Protein AF-A0AAF0RMJ0-F1 (afdb_monomer_lite)

Radius of gyration: 13.52 Å; c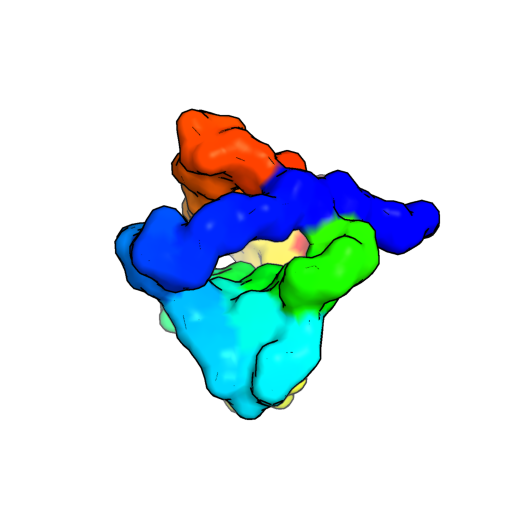hains: 1; bounding box: 32×26×38 Å

Secondary structure (DSSP, 8-state):
---B-----HHHHHHTT-EEEETTEEEEEEE-SSSEEEEEEEETTT-BEEEEEEETTTTEE--GGGSPTTHHHHHHHHHHHHHHHHHHTT------GGGGT-

Structure (mmCIF, N/CA/C/O backbone):
data_AF-A0AAF0RMJ0-F1
#
_entry.id   AF-A0AAF0RMJ0-F1
#
loop_
_atom_site.group_PDB
_atom_site.id
_atom_site.type_symbol
_atom_site.label_atom_id
_atom_site.label_alt_id
_atom_site.label_comp_id
_atom_site.label_asym_id
_atom_site.label_entity_id
_atom_site.label_seq_id
_atom_site.pdbx_PDB_ins_code
_atom_site.Cartn_x
_atom_site.Cartn_y
_atom_site.Cartn_z
_atom_site.occupancy
_atom_site.B_iso_or_equiv
_atom_site.auth_seq_id
_atom_site.auth_comp_id
_atom_site.auth_asym_id
_atom_site.auth_atom_id
_atom_site.pdbx_PDB_model_num
ATOM 1 N N . MET A 1 1 ? 0.445 15.884 1.745 1.00 48.34 1 MET A N 1
ATOM 2 C CA . MET A 1 1 ? -0.851 15.845 2.461 1.00 48.34 1 MET A CA 1
ATOM 3 C C . MET A 1 1 ? -1.057 14.415 2.913 1.00 48.34 1 MET A C 1
ATOM 5 O O . MET A 1 1 ? -0.806 13.531 2.107 1.00 48.34 1 MET A O 1
ATOM 9 N N . THR A 1 2 ? -1.435 14.170 4.164 1.00 64.19 2 THR A N 1
ATOM 10 C CA . THR A 1 2 ? -1.716 12.799 4.609 1.00 64.19 2 THR A CA 1
ATOM 11 C C . THR A 1 2 ? -3.100 12.404 4.117 1.00 64.19 2 THR A C 1
ATOM 13 O O . THR A 1 2 ? -4.076 13.072 4.457 1.00 64.19 2 THR A O 1
ATOM 16 N N . ALA A 1 3 ? -3.178 11.376 3.273 1.00 86.56 3 ALA A N 1
ATOM 17 C CA . ALA A 1 3 ? -4.452 10.860 2.794 1.00 86.56 3 ALA A CA 1
ATOM 18 C C . ALA A 1 3 ? -5.198 10.168 3.944 1.00 86.56 3 ALA A C 1
ATOM 20 O O . ALA A 1 3 ? -4.581 9.554 4.819 1.00 86.56 3 ALA A O 1
ATOM 21 N N . THR A 1 4 ? -6.523 10.277 3.950 1.00 94.19 4 THR A N 1
ATOM 22 C CA . THR A 1 4 ? -7.387 9.589 4.911 1.00 94.19 4 THR A CA 1
ATOM 23 C C . THR A 1 4 ? -8.448 8.780 4.184 1.00 94.19 4 THR A C 1
ATOM 25 O O . THR A 1 4 ? -8.830 9.093 3.055 1.00 94.19 4 THR A O 1
ATOM 28 N N . THR A 1 5 ? -8.919 7.723 4.837 1.00 95.94 5 THR A N 1
ATOM 29 C CA . THR A 1 5 ? -9.922 6.811 4.297 1.00 95.94 5 THR A CA 1
ATOM 30 C C . THR A 1 5 ? -10.884 6.338 5.377 1.00 95.94 5 THR A C 1
ATOM 32 O O . THR A 1 5 ? -10.596 6.456 6.569 1.00 95.94 5 THR A O 1
ATOM 35 N N . ALA A 1 6 ? -12.043 5.818 4.976 1.00 93.75 6 ALA A N 1
ATOM 36 C CA . ALA A 1 6 ? -12.976 5.215 5.919 1.00 93.75 6 ALA A CA 1
ATOM 37 C C . ALA A 1 6 ? -12.376 3.922 6.490 1.00 93.75 6 ALA A C 1
ATOM 39 O O . ALA A 1 6 ? -11.821 3.117 5.749 1.00 93.75 6 ALA A O 1
ATOM 40 N N . VAL A 1 7 ? -12.504 3.694 7.797 1.00 95.00 7 VAL A N 1
ATOM 41 C CA . VAL A 1 7 ? -12.127 2.408 8.399 1.00 95.00 7 VAL A CA 1
ATOM 42 C C . VAL A 1 7 ? -13.355 1.508 8.388 1.00 95.00 7 VAL A C 1
ATOM 44 O O . VAL A 1 7 ? -14.369 1.820 9.012 1.00 95.00 7 VAL A O 1
ATOM 47 N N . LEU A 1 8 ? -13.277 0.412 7.636 1.00 96.31 8 LEU A N 1
ATOM 48 C CA . LEU A 1 8 ? -14.356 -0.567 7.550 1.00 96.31 8 LEU A CA 1
ATOM 49 C C . LEU A 1 8 ? -14.412 -1.439 8.814 1.00 96.31 8 LEU A C 1
ATOM 51 O O . LEU A 1 8 ? -13.426 -1.515 9.553 1.00 96.31 8 LEU A O 1
ATOM 55 N N . PRO A 1 9 ? -15.538 -2.139 9.044 1.00 96.06 9 PRO A N 1
ATOM 56 C CA . PRO A 1 9 ? -15.618 -3.173 10.062 1.00 96.06 9 PRO A CA 1
ATOM 57 C C . PRO A 1 9 ? -14.493 -4.211 9.955 1.00 96.06 9 PRO A C 1
ATOM 59 O O . PRO A 1 9 ? -13.998 -4.542 8.877 1.00 96.06 9 PRO A O 1
ATOM 62 N N . ASP A 1 10 ? -14.106 -4.723 11.113 1.00 95.62 10 ASP A N 1
ATOM 63 C CA . ASP A 1 10 ? -12.992 -5.637 11.348 1.00 95.62 10 ASP A CA 1
ATOM 64 C C . ASP A 1 10 ? -12.998 -6.904 10.473 1.00 95.62 10 ASP A C 1
ATOM 66 O O . ASP A 1 10 ? -11.953 -7.368 10.013 1.00 95.62 10 ASP A O 1
ATOM 70 N N . ASP A 1 11 ? -14.171 -7.492 10.271 1.00 96.75 11 ASP A N 1
ATOM 71 C CA . ASP A 1 11 ? -14.401 -8.645 9.401 1.00 96.75 11 ASP A CA 1
ATOM 72 C C . ASP A 1 11 ? -14.142 -8.286 7.934 1.00 96.75 11 ASP A C 1
ATOM 74 O O . ASP A 1 11 ? -13.376 -8.972 7.258 1.00 96.75 11 ASP A O 1
ATOM 78 N N . ARG A 1 12 ? -14.667 -7.148 7.472 1.00 97.31 12 ARG A N 1
ATOM 79 C CA . ARG A 1 12 ? -14.456 -6.650 6.105 1.00 97.31 12 ARG A CA 1
ATOM 80 C C . ARG A 1 12 ? -12.994 -6.309 5.838 1.00 97.31 12 ARG A C 1
ATOM 82 O O . ARG A 1 12 ? -12.483 -6.645 4.773 1.00 97.31 12 ARG A O 1
ATOM 89 N N . MET A 1 13 ? -12.289 -5.710 6.799 1.00 96.94 13 MET A N 1
ATOM 90 C CA . MET A 1 13 ? -10.847 -5.454 6.669 1.00 96.94 13 MET A CA 1
ATOM 91 C C . MET A 1 13 ? -10.057 -6.759 6.490 1.00 96.94 13 MET A C 1
ATOM 93 O O . MET A 1 13 ? -9.201 -6.848 5.606 1.00 96.94 13 MET A O 1
ATOM 97 N N . ARG A 1 14 ? -10.379 -7.801 7.270 1.00 96.50 14 ARG A N 1
ATOM 98 C CA . ARG A 1 14 ? -9.738 -9.123 7.158 1.00 96.50 14 ARG A CA 1
ATOM 99 C C . ARG A 1 14 ? -10.091 -9.843 5.857 1.00 96.50 14 ARG A C 1
ATOM 101 O O . ARG A 1 14 ? -9.212 -10.464 5.266 1.00 96.50 14 ARG A O 1
ATOM 108 N N . GLU A 1 15 ? -11.324 -9.727 5.370 1.00 97.12 15 GLU A N 1
ATOM 109 C CA . GLU A 1 15 ? -11.743 -10.277 4.071 1.00 97.12 15 GLU A CA 1
ATOM 110 C C . GLU A 1 15 ? -10.997 -9.636 2.894 1.00 97.12 15 GLU A C 1
ATOM 112 O O . GLU A 1 15 ? -10.609 -10.328 1.955 1.00 97.12 15 GLU A O 1
ATOM 117 N N . LEU A 1 16 ? -10.712 -8.333 2.974 1.00 96.69 16 LEU A N 1
ATOM 118 C CA . LEU A 1 16 ? -9.843 -7.630 2.020 1.00 96.69 16 LEU A CA 1
ATOM 119 C C . LEU A 1 16 ? -8.361 -8.020 2.169 1.00 96.69 16 LEU A C 1
ATOM 121 O O . LEU A 1 16 ? -7.519 -7.620 1.364 1.00 96.69 16 LEU A O 1
ATOM 125 N N . GLY A 1 17 ? -8.040 -8.833 3.177 1.00 96.75 17 GLY A N 1
ATOM 126 C CA . GLY A 1 17 ? -6.721 -9.364 3.487 1.00 96.75 17 GLY A CA 1
ATOM 127 C C . GLY A 1 17 ? -5.803 -8.386 4.208 1.00 96.75 17 GLY A C 1
ATOM 128 O O . GLY A 1 17 ? -4.586 -8.560 4.130 1.00 96.75 17 GLY A O 1
ATOM 129 N N . PHE A 1 18 ? -6.364 -7.387 4.896 1.00 97.31 18 PHE A N 1
ATOM 130 C CA . PHE A 1 18 ? -5.612 -6.642 5.897 1.00 97.31 18 PHE A CA 1
ATOM 131 C C . PHE A 1 18 ? -5.393 -7.506 7.143 1.00 97.31 18 PHE A C 1
ATOM 133 O O . PHE A 1 18 ? -6.260 -8.264 7.578 1.00 97.31 18 PHE A O 1
ATOM 140 N N . SER A 1 19 ? -4.228 -7.341 7.751 1.00 95.62 19 SER A N 1
ATOM 141 C CA . SER A 1 19 ? -3.834 -7.936 9.019 1.00 95.62 19 SER A CA 1
ATOM 142 C C . SER A 1 19 ? -3.535 -6.851 10.056 1.00 95.62 19 SER A C 1
ATOM 144 O O . SER A 1 19 ? -3.378 -5.667 9.745 1.00 95.62 19 SER A O 1
ATOM 146 N N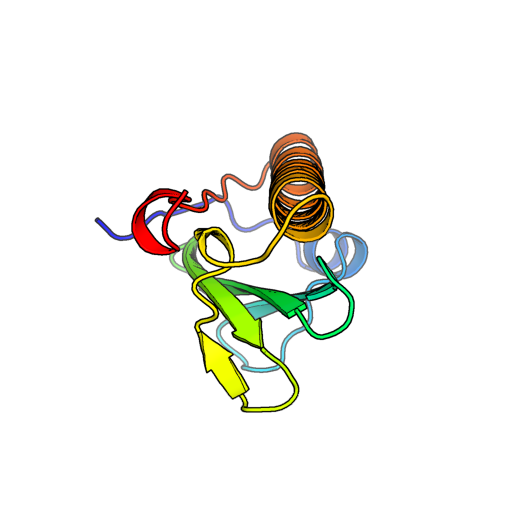 . GLU A 1 20 ? -3.441 -7.257 11.319 1.00 89.00 20 GLU A N 1
ATOM 147 C CA . GLU A 1 20 ? -3.172 -6.370 12.455 1.00 89.00 20 GLU A CA 1
ATOM 148 C C . GLU A 1 20 ? -1.750 -6.593 12.972 1.00 89.00 20 GLU A C 1
ATOM 150 O O . GLU A 1 20 ? -1.542 -7.034 14.100 1.00 89.00 20 GLU A O 1
ATOM 155 N N . HIS A 1 21 ? -0.736 -6.299 12.152 1.00 75.75 21 HIS A N 1
ATOM 156 C CA . HIS A 1 21 ? 0.659 -6.403 12.609 1.00 75.75 21 HIS A CA 1
ATOM 157 C C . HIS A 1 21 ? 0.998 -5.397 13.724 1.00 75.75 21 HIS A C 1
ATOM 159 O O . HIS A 1 21 ? 1.974 -5.585 14.449 1.00 75.75 21 HIS A O 1
ATOM 165 N N . ARG A 1 22 ? 0.200 -4.331 13.884 1.00 83.94 22 ARG A N 1
ATOM 166 C CA . ARG A 1 22 ? 0.250 -3.397 15.017 1.00 83.94 22 ARG A CA 1
ATOM 167 C C . ARG A 1 22 ? -1.162 -3.168 15.546 1.00 83.94 22 ARG A C 1
ATOM 169 O O . ARG A 1 22 ? -2.094 -3.018 14.764 1.00 83.94 22 ARG A O 1
ATOM 176 N N . LEU A 1 23 ? -1.314 -3.067 16.868 1.00 86.94 23 LEU A N 1
ATOM 177 C CA . LEU A 1 23 ? -2.623 -2.904 17.520 1.00 86.94 23 LEU A CA 1
ATOM 178 C C . LEU A 1 23 ? -3.446 -1.740 16.945 1.00 86.94 23 LEU A C 1
ATOM 180 O O . LEU A 1 23 ? -4.648 -1.886 16.740 1.00 86.94 23 LEU A O 1
ATOM 184 N N . SER A 1 24 ? -2.800 -0.615 16.638 1.00 93.06 24 SER A N 1
ATOM 185 C CA . SER A 1 24 ? -3.460 0.606 16.166 1.00 93.06 24 SER A CA 1
ATOM 186 C C . SER A 1 24 ? -3.638 0.702 14.651 1.00 93.06 24 SER A C 1
ATOM 188 O O . SER A 1 24 ? -4.219 1.681 14.186 1.00 93.06 24 SER A O 1
ATOM 190 N N . ARG A 1 25 ? -3.147 -0.265 13.861 1.00 96.06 25 ARG A N 1
ATOM 191 C CA . ARG A 1 25 ? -3.136 -0.137 12.396 1.00 96.06 25 ARG A CA 1
ATOM 192 C C . ARG A 1 25 ? -3.535 -1.412 11.675 1.00 96.06 25 ARG A C 1
ATOM 194 O O . ARG A 1 25 ? -3.151 -2.512 12.062 1.00 96.06 25 ARG A O 1
ATOM 201 N N . TRP A 1 26 ? -4.263 -1.230 10.586 1.00 97.31 26 TRP A N 1
ATOM 202 C CA . TRP A 1 26 ? -4.411 -2.235 9.547 1.00 97.31 26 TRP A CA 1
ATOM 203 C C . TRP A 1 26 ? -3.186 -2.220 8.642 1.00 97.31 26 TRP A C 1
ATOM 205 O O . TRP A 1 26 ? -2.583 -1.166 8.417 1.00 97.31 26 TRP A O 1
ATOM 215 N N . TYR A 1 27 ? -2.821 -3.386 8.127 1.00 97.38 27 TYR A N 1
ATOM 216 C CA . TYR A 1 27 ? -1.716 -3.547 7.196 1.00 97.38 27 TYR A CA 1
ATOM 217 C C . TYR A 1 27 ? -2.091 -4.500 6.070 1.00 97.38 27 TYR A C 1
ATOM 219 O O . TYR A 1 27 ? -2.576 -5.597 6.320 1.00 97.38 27 TYR A O 1
ATOM 227 N N . LEU A 1 28 ? -1.844 -4.091 4.836 1.00 97.50 28 LEU A N 1
ATOM 228 C CA . LEU A 1 28 ? -2.014 -4.902 3.644 1.00 97.50 28 LEU A CA 1
ATOM 229 C C . LEU A 1 28 ? -0.668 -4.999 2.939 1.00 97.50 28 LEU A C 1
ATOM 231 O O . LEU A 1 28 ? -0.025 -3.983 2.705 1.00 97.50 28 LEU A O 1
ATOM 235 N N . CYS A 1 29 ? -0.281 -6.213 2.564 1.00 97.06 29 CYS A N 1
ATOM 236 C CA . CYS A 1 29 ? 0.856 -6.471 1.691 1.00 97.06 29 CYS A CA 1
ATOM 237 C C . CYS A 1 29 ? 0.355 -7.247 0.471 1.00 97.06 29 CYS A C 1
ATOM 239 O O . CYS A 1 29 ? -0.305 -8.290 0.601 1.00 97.06 29 CYS A O 1
ATOM 241 N N . ARG A 1 30 ? 0.617 -6.715 -0.722 1.00 97.94 30 ARG A N 1
ATOM 242 C CA . ARG A 1 30 ? 0.221 -7.317 -1.998 1.00 97.94 30 ARG A CA 1
ATOM 243 C C . ARG A 1 30 ? 1.396 -7.319 -2.952 1.00 97.94 30 ARG A C 1
ATOM 245 O O . ARG A 1 30 ? 2.032 -6.295 -3.153 1.00 97.94 30 ARG A O 1
ATOM 252 N N . ARG A 1 31 ? 1.669 -8.468 -3.564 1.00 97.69 31 ARG A N 1
ATOM 253 C CA . ARG A 1 31 ? 2.695 -8.583 -4.601 1.00 97.69 31 ARG A CA 1
ATOM 254 C C . ARG A 1 31 ? 2.211 -7.883 -5.872 1.00 97.69 31 ARG A C 1
ATOM 256 O O . ARG A 1 31 ? 1.122 -8.185 -6.347 1.00 97.69 31 ARG A O 1
ATOM 263 N N . VAL A 1 32 ? 3.027 -6.978 -6.404 1.00 97.81 32 VAL A N 1
ATOM 264 C CA . VAL A 1 32 ? 2.756 -6.193 -7.629 1.00 97.81 32 VAL A CA 1
ATOM 265 C C . VAL A 1 32 ? 3.864 -6.351 -8.679 1.00 97.81 32 VAL A C 1
ATOM 267 O O . VAL A 1 32 ? 3.837 -5.736 -9.739 1.00 97.81 32 VAL A O 1
ATOM 270 N N . GLY A 1 33 ? 4.851 -7.200 -8.404 1.00 95.56 33 GLY A N 1
ATOM 271 C CA . GLY A 1 33 ? 5.913 -7.565 -9.334 1.00 95.56 33 GLY A CA 1
ATOM 272 C C . GLY A 1 33 ? 6.683 -8.790 -8.840 1.00 95.56 33 GLY A C 1
ATOM 273 O O . GLY A 1 33 ? 6.343 -9.335 -7.785 1.00 95.56 33 GLY A O 1
ATOM 274 N N . PRO A 1 34 ? 7.717 -9.236 -9.576 1.00 91.94 34 PRO A N 1
ATOM 275 C CA . PRO A 1 34 ? 8.528 -10.388 -9.190 1.00 91.94 34 PRO A CA 1
ATOM 276 C C . PRO A 1 34 ? 9.073 -10.268 -7.770 1.00 91.94 34 PRO A C 1
ATOM 278 O O . PRO A 1 34 ? 8.823 -11.161 -6.971 1.00 91.94 34 PRO A O 1
ATOM 281 N N . ASP A 1 35 ? 9.672 -9.127 -7.431 1.00 94.38 35 ASP A N 1
ATOM 282 C CA . ASP A 1 35 ? 10.253 -8.855 -6.109 1.00 94.38 35 ASP A CA 1
ATOM 283 C C . ASP A 1 35 ? 9.625 -7.627 -5.438 1.00 94.38 35 ASP A C 1
ATOM 285 O O . ASP A 1 35 ? 10.170 -7.096 -4.477 1.00 94.38 35 ASP A O 1
ATOM 289 N N . LEU A 1 36 ? 8.482 -7.159 -5.952 1.00 97.31 36 LEU A N 1
ATOM 290 C CA . LEU A 1 36 ? 7.858 -5.912 -5.516 1.00 97.31 36 LEU A CA 1
ATOM 291 C C . LEU A 1 36 ? 6.542 -6.147 -4.792 1.00 97.31 36 LEU A C 1
ATOM 293 O O . LEU A 1 36 ? 5.689 -6.922 -5.249 1.00 97.31 36 LEU A O 1
ATOM 297 N N . THR A 1 37 ? 6.341 -5.408 -3.709 1.00 98.12 37 THR A N 1
ATOM 298 C CA . THR A 1 37 ? 5.087 -5.386 -2.958 1.00 98.12 37 THR A CA 1
ATOM 299 C C . THR A 1 37 ? 4.569 -3.966 -2.798 1.00 98.12 37 THR A C 1
ATOM 301 O O . THR A 1 37 ? 5.327 -3.033 -2.557 1.00 98.12 37 THR A O 1
ATOM 304 N N . LEU A 1 38 ? 3.254 -3.805 -2.906 1.00 98.06 38 LEU A N 1
ATOM 305 C CA . LEU A 1 38 ? 2.539 -2.642 -2.410 1.00 98.06 38 LEU A CA 1
ATOM 306 C C . LEU A 1 38 ? 2.149 -2.917 -0.959 1.00 98.06 38 LEU A C 1
ATOM 308 O O . LEU A 1 38 ? 1.464 -3.903 -0.660 1.00 98.06 38 LEU A O 1
ATOM 312 N N . ASN A 1 39 ? 2.579 -2.034 -0.069 1.00 96.88 39 ASN A N 1
ATOM 313 C CA . ASN A 1 39 ? 2.323 -2.113 1.359 1.00 96.88 39 ASN A CA 1
ATOM 314 C C . ASN A 1 39 ? 1.474 -0.918 1.756 1.00 96.88 39 ASN A C 1
ATOM 316 O O . ASN A 1 39 ? 1.868 0.215 1.513 1.00 96.88 39 ASN A O 1
ATOM 320 N N . ILE A 1 40 ? 0.320 -1.160 2.367 1.00 97.00 40 ILE A N 1
ATOM 321 C CA . ILE A 1 40 ? -0.609 -0.109 2.781 1.00 97.00 40 ILE A CA 1
ATOM 322 C C . ILE A 1 40 ? -0.859 -0.256 4.273 1.00 97.00 40 ILE A C 1
ATOM 324 O O . ILE A 1 40 ? -1.199 -1.340 4.746 1.00 97.00 40 ILE A O 1
ATOM 328 N N . SER A 1 41 ? -0.732 0.837 5.020 1.00 96.56 41 SER A N 1
ATOM 329 C CA . SER A 1 41 ? -1.081 0.886 6.432 1.00 96.56 41 SER A CA 1
ATOM 330 C C . SER A 1 41 ? -2.109 1.964 6.725 1.00 96.56 41 SER A C 1
ATOM 332 O O . SER A 1 41 ? -1.904 3.129 6.393 1.00 96.56 41 SER A O 1
ATOM 334 N N . ILE A 1 42 ? -3.182 1.583 7.416 1.00 96.88 42 ILE A N 1
ATOM 335 C CA . ILE A 1 42 ? -4.293 2.476 7.757 1.00 96.88 42 ILE A CA 1
ATOM 336 C C . ILE A 1 42 ? -4.420 2.552 9.275 1.00 96.88 42 ILE A C 1
ATOM 338 O O . ILE A 1 42 ? -4.532 1.521 9.941 1.00 96.88 42 ILE A O 1
ATOM 342 N N . ASP A 1 43 ? -4.407 3.760 9.832 1.00 96.38 43 ASP A N 1
ATOM 343 C CA . ASP A 1 43 ? -4.719 3.971 11.246 1.00 96.38 43 ASP A CA 1
ATOM 344 C C . ASP A 1 43 ? -6.183 3.608 11.545 1.00 96.38 43 ASP A C 1
ATOM 346 O O . ASP A 1 43 ? -7.094 4.100 10.881 1.00 96.38 43 ASP A O 1
ATOM 350 N N . LYS A 1 44 ? -6.426 2.763 12.555 1.00 95.44 44 LYS A N 1
ATOM 351 C CA . LYS A 1 44 ? -7.775 2.257 12.876 1.00 95.44 44 LYS A CA 1
ATOM 352 C C . LYS A 1 44 ? -8.735 3.318 13.410 1.00 95.44 44 LYS A C 1
ATOM 354 O O . LYS A 1 44 ? -9.936 3.079 13.429 1.00 95.44 44 LYS A O 1
ATOM 359 N N . THR A 1 45 ? -8.217 4.452 13.874 1.00 93.88 45 THR A N 1
ATOM 360 C CA . THR A 1 45 ? -9.019 5.521 14.481 1.00 93.88 45 THR A CA 1
ATOM 361 C C . THR A 1 45 ? -9.161 6.695 13.525 1.00 93.88 45 THR A C 1
ATOM 363 O O . THR A 1 45 ? -10.266 7.155 13.258 1.00 93.88 45 THR A O 1
ATOM 366 N N . ALA A 1 46 ? -8.036 7.182 13.004 1.00 94.69 46 ALA A N 1
ATOM 367 C CA . ALA A 1 46 ? -7.979 8.376 12.173 1.00 94.69 46 ALA A CA 1
ATOM 368 C C . ALA A 1 46 ? -8.145 8.078 10.675 1.00 94.69 46 ALA A C 1
ATOM 370 O O . ALA A 1 46 ? -8.322 9.008 9.889 1.00 94.69 46 ALA A O 1
ATOM 371 N N . GLY A 1 47 ? -8.031 6.811 10.259 1.00 95.75 47 GLY A N 1
ATOM 372 C CA . GLY A 1 47 ? -8.081 6.429 8.848 1.00 95.75 47 GLY A CA 1
ATOM 373 C C . GLY A 1 47 ? -6.898 6.950 8.033 1.00 95.75 47 GLY A C 1
ATOM 374 O O . GLY A 1 47 ? -6.966 6.960 6.808 1.00 95.75 47 GLY A O 1
ATOM 375 N N . MET A 1 48 ? -5.829 7.421 8.685 1.00 96.56 48 MET A N 1
ATOM 376 C CA . MET A 1 48 ? -4.630 7.925 8.014 1.00 96.56 48 MET A CA 1
ATOM 377 C C . MET A 1 48 ? -3.967 6.801 7.229 1.00 96.56 48 MET A C 1
ATOM 379 O O . MET A 1 48 ? -3.658 5.752 7.797 1.00 96.56 48 MET A O 1
ATOM 383 N N . VAL A 1 49 ? -3.749 7.042 5.940 1.00 96.06 49 VAL A N 1
ATOM 384 C CA . VAL A 1 49 ? -3.193 6.074 5.000 1.00 96.06 49 VAL A CA 1
ATOM 385 C C . VAL A 1 49 ? -1.721 6.378 4.761 1.00 96.06 49 VAL A C 1
ATOM 387 O O . VAL A 1 49 ? -1.339 7.508 4.459 1.00 96.06 49 VAL A O 1
ATOM 390 N N . GLU A 1 50 ? -0.908 5.338 4.863 1.00 95.19 50 GLU A N 1
ATOM 391 C CA . GLU A 1 50 ? 0.477 5.299 4.408 1.00 95.19 50 GLU A CA 1
ATOM 392 C C . GLU A 1 50 ? 0.596 4.180 3.378 1.00 95.19 50 GLU A C 1
ATOM 394 O O . GLU A 1 50 ? 0.051 3.095 3.584 1.00 95.19 50 GLU A O 1
ATOM 399 N N . GLU A 1 51 ? 1.308 4.429 2.286 1.00 95.06 51 GLU A N 1
ATOM 400 C CA . GLU A 1 51 ? 1.620 3.417 1.283 1.00 95.06 51 GLU A CA 1
ATOM 401 C C . GLU A 1 51 ? 3.123 3.417 1.001 1.00 95.06 51 GLU A C 1
ATOM 403 O O . GLU A 1 51 ? 3.771 4.455 1.135 1.00 95.06 51 GLU A O 1
ATOM 408 N N . ASN A 1 52 ? 3.673 2.250 0.678 1.00 95.25 52 ASN A N 1
ATOM 409 C CA . ASN A 1 52 ? 5.018 2.108 0.141 1.00 95.25 52 ASN A CA 1
ATOM 410 C C . ASN A 1 52 ? 5.073 0.941 -0.846 1.00 95.25 52 ASN A C 1
ATOM 412 O O . ASN A 1 52 ? 4.684 -0.184 -0.506 1.00 95.25 52 ASN A O 1
ATOM 416 N N . VAL A 1 53 ? 5.666 1.173 -2.015 1.00 96.62 53 VAL A N 1
ATOM 417 C CA . VAL A 1 53 ? 6.075 0.098 -2.926 1.00 96.62 53 VAL A CA 1
ATOM 418 C C . VAL A 1 53 ? 7.506 -0.316 -2.607 1.00 96.62 53 VAL A C 1
ATOM 420 O O . VAL A 1 53 ? 8.429 0.470 -2.805 1.00 96.62 53 VAL A O 1
ATOM 423 N N . LEU A 1 54 ? 7.699 -1.531 -2.094 1.00 96.75 54 LEU A N 1
ATOM 424 C CA . LEU A 1 54 ? 8.996 -2.027 -1.634 1.00 96.75 54 LEU A CA 1
ATOM 425 C C . LEU A 1 54 ? 9.564 -3.087 -2.570 1.00 96.75 54 LEU A C 1
ATOM 427 O O . LEU A 1 54 ? 8.831 -3.926 -3.089 1.00 96.75 54 LEU A O 1
ATOM 431 N N . ASN A 1 55 ? 10.887 -3.083 -2.705 1.00 95.69 55 ASN A N 1
ATOM 432 C CA . ASN A 1 55 ? 11.656 -4.207 -3.210 1.00 95.69 55 ASN A CA 1
ATOM 433 C C . ASN A 1 55 ? 11.999 -5.155 -2.063 1.00 95.69 55 ASN A C 1
ATOM 435 O O . ASN A 1 55 ? 12.780 -4.810 -1.179 1.00 95.69 55 ASN A O 1
ATOM 439 N N . GLU A 1 56 ? 11.443 -6.359 -2.085 1.00 92.75 56 GLU A N 1
ATOM 440 C CA . GLU A 1 56 ? 11.579 -7.349 -1.014 1.00 92.75 56 GLU A CA 1
ATOM 441 C C . GLU A 1 56 ? 12.989 -7.946 -0.907 1.00 92.75 56 GLU A C 1
ATOM 443 O O . GLU A 1 56 ? 13.343 -8.506 0.128 1.00 92.75 56 GLU A O 1
ATOM 448 N N . MET A 1 57 ? 13.831 -7.790 -1.934 1.00 92.94 57 MET A N 1
ATOM 449 C CA . MET A 1 57 ? 15.232 -8.222 -1.873 1.00 92.94 57 MET A CA 1
ATOM 450 C C . MET A 1 57 ? 16.095 -7.277 -1.030 1.00 92.94 57 MET A C 1
ATOM 452 O O . MET A 1 57 ? 17.112 -7.699 -0.479 1.00 92.94 57 MET A O 1
ATOM 456 N N . PHE A 1 58 ? 15.695 -6.006 -0.919 1.00 90.56 58 PHE A N 1
ATOM 457 C CA . PHE A 1 58 ? 16.478 -4.957 -0.254 1.00 90.56 58 PHE A CA 1
ATOM 458 C C . PHE A 1 58 ? 15.719 -4.239 0.869 1.00 90.56 58 PHE A C 1
ATOM 460 O O . PHE A 1 58 ? 16.334 -3.497 1.634 1.00 90.56 58 PHE A O 1
ATOM 467 N N . LEU A 1 59 ? 14.407 -4.472 0.986 1.00 90.19 59 LEU A N 1
ATOM 468 C CA . LEU A 1 59 ? 13.477 -3.828 1.918 1.00 90.19 59 LEU A CA 1
ATOM 469 C C . LEU A 1 59 ? 13.479 -2.297 1.802 1.00 90.19 59 LEU A C 1
ATOM 471 O O . LEU A 1 59 ? 13.425 -1.577 2.800 1.00 90.19 59 LEU A O 1
ATOM 475 N N . GLN A 1 60 ? 13.569 -1.799 0.569 1.00 91.56 60 GLN A N 1
ATOM 476 C CA . GLN A 1 60 ? 13.648 -0.372 0.259 1.00 91.56 60 GLN A CA 1
ATOM 477 C C . GLN A 1 60 ? 12.543 0.034 -0.716 1.00 91.56 60 GLN A C 1
ATOM 479 O O . GLN A 1 60 ? 12.134 -0.797 -1.530 1.00 91.56 60 GLN A O 1
ATOM 484 N N . PRO A 1 61 ? 12.068 1.292 -0.660 1.00 93.25 61 PRO A N 1
ATOM 485 C CA . PRO A 1 61 ? 11.178 1.823 -1.680 1.00 93.25 61 PRO A CA 1
ATOM 486 C C . PRO A 1 61 ? 11.777 1.666 -3.082 1.00 93.25 61 PRO A C 1
ATOM 488 O O . PRO A 1 61 ? 12.916 2.068 -3.316 1.00 93.25 61 PRO A O 1
ATOM 491 N N . GLU A 1 62 ? 11.013 1.089 -4.006 1.00 94.12 62 GLU A N 1
ATOM 492 C CA . GLU A 1 62 ? 11.460 0.834 -5.378 1.00 94.12 62 GLU A CA 1
ATOM 493 C C . GLU A 1 62 ? 10.947 1.918 -6.326 1.00 94.12 62 GLU A C 1
ATOM 495 O O . GLU A 1 62 ? 9.739 2.061 -6.507 1.00 94.12 62 GLU A O 1
ATOM 500 N N . GLN A 1 63 ? 11.848 2.619 -7.020 1.00 94.44 63 GLN A N 1
ATOM 501 C CA . GLN A 1 63 ? 11.481 3.510 -8.128 1.00 94.44 63 GLN A CA 1
ATOM 502 C C . GLN A 1 63 ? 11.127 2.699 -9.384 1.00 94.44 63 GLN A C 1
ATOM 504 O O . GLN A 1 63 ? 11.877 2.672 -10.362 1.00 94.44 63 GLN A O 1
ATOM 509 N N . TYR A 1 64 ? 9.976 2.022 -9.368 1.00 94.31 64 TYR A N 1
ATOM 510 C CA . TYR A 1 64 ? 9.583 1.095 -10.434 1.00 94.31 64 TYR A CA 1
A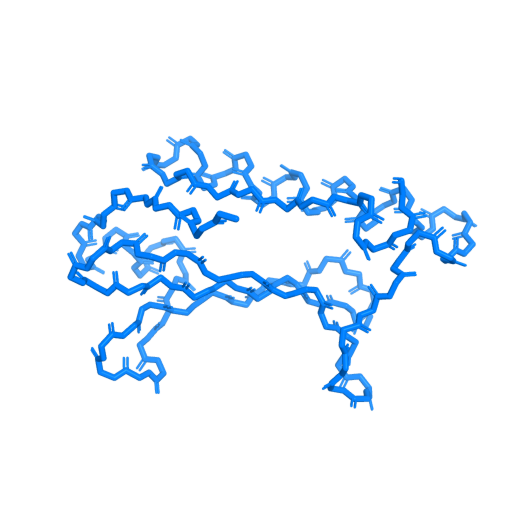TOM 511 C C . TYR A 1 64 ? 9.418 1.755 -11.815 1.00 94.31 64 TYR A C 1
ATOM 513 O O . TYR A 1 64 ? 9.427 1.062 -12.832 1.00 94.31 64 TYR A O 1
ATOM 521 N N . GLY A 1 65 ? 9.327 3.086 -11.894 1.00 95.12 65 GLY A N 1
ATOM 522 C CA . GLY A 1 65 ? 9.371 3.832 -13.153 1.00 95.12 65 GLY A CA 1
ATOM 523 C C . GLY A 1 65 ? 10.699 3.719 -13.915 1.00 95.12 65 GLY A C 1
ATOM 524 O O . GLY A 1 65 ? 10.746 3.971 -15.124 1.00 95.12 65 GLY A O 1
ATOM 525 N N . LEU A 1 66 ? 11.763 3.270 -13.240 1.00 94.38 66 LEU A N 1
ATOM 526 C CA . LEU A 1 66 ? 13.066 2.965 -13.835 1.00 94.38 66 LEU A CA 1
ATOM 527 C C . LEU A 1 66 ? 13.187 1.517 -14.335 1.00 94.38 66 LEU A C 1
ATOM 529 O O . LEU A 1 66 ? 14.186 1.179 -14.973 1.00 94.38 66 LEU A O 1
ATOM 533 N N . LEU A 1 67 ? 12.196 0.657 -14.073 1.00 94.38 67 LEU A N 1
ATOM 534 C CA . LEU A 1 67 ? 12.214 -0.716 -14.572 1.00 94.38 67 LEU A CA 1
ATOM 535 C C . LEU A 1 67 ? 12.098 -0.743 -16.104 1.00 94.38 67 LEU A C 1
ATOM 537 O O . LEU A 1 67 ? 11.427 0.106 -16.701 1.00 94.38 67 LEU A O 1
ATOM 541 N N . PRO A 1 68 ? 12.717 -1.735 -16.767 1.00 95.44 68 PRO A N 1
ATOM 542 C CA . PRO A 1 68 ? 12.541 -1.926 -18.198 1.00 95.44 68 PRO A CA 1
ATOM 543 C C . PRO A 1 68 ? 11.118 -2.398 -18.519 1.00 95.44 68 PRO A C 1
ATOM 545 O O . PRO A 1 68 ? 10.451 -3.043 -17.706 1.00 95.44 68 PRO A O 1
ATOM 548 N N . GLU A 1 69 ? 10.665 -2.148 -19.746 1.00 95.81 69 GLU A N 1
ATOM 549 C CA . GLU A 1 69 ? 9.451 -2.797 -20.243 1.00 95.81 69 GLU A CA 1
ATOM 550 C C . GLU A 1 69 ? 9.666 -4.309 -20.432 1.00 95.81 69 GLU A C 1
ATOM 552 O O . GLU A 1 69 ? 10.763 -4.723 -20.821 1.00 95.81 69 GLU A O 1
ATOM 557 N N . PRO A 1 70 ? 8.641 -5.150 -20.188 1.00 95.50 70 PRO A N 1
ATOM 558 C CA . PRO A 1 70 ? 7.264 -4.794 -19.813 1.00 95.50 70 PRO A CA 1
ATOM 559 C C . PRO A 1 70 ? 7.027 -4.667 -18.293 1.00 95.50 70 PRO A C 1
ATOM 561 O O . PRO A 1 70 ? 5.885 -4.521 -17.860 1.00 95.50 70 PRO A O 1
ATOM 564 N N . LEU A 1 71 ? 8.074 -4.786 -17.466 1.00 95.12 71 LEU A N 1
ATOM 565 C CA . LEU A 1 71 ? 7.939 -4.874 -16.006 1.00 95.12 71 LEU A CA 1
ATOM 566 C C . LEU A 1 71 ? 7.344 -3.601 -15.409 1.00 95.12 71 LEU A C 1
ATOM 568 O O . LEU A 1 71 ? 6.477 -3.686 -14.546 1.00 95.12 71 LEU A O 1
ATOM 572 N N . ARG A 1 72 ? 7.762 -2.433 -15.901 1.00 96.06 72 ARG A N 1
ATOM 573 C CA . ARG A 1 72 ? 7.237 -1.146 -15.441 1.00 96.06 72 ARG A CA 1
ATOM 574 C C . ARG A 1 72 ? 5.726 -1.031 -15.623 1.00 96.06 72 ARG A C 1
ATOM 576 O O . ARG A 1 72 ? 5.025 -0.761 -14.648 1.00 96.06 72 ARG A O 1
ATOM 583 N N . THR A 1 73 ? 5.219 -1.244 -16.840 1.00 96.69 73 THR A N 1
ATOM 584 C CA . THR A 1 73 ? 3.772 -1.192 -17.094 1.00 96.69 73 THR A CA 1
ATOM 585 C C . THR A 1 73 ? 3.034 -2.256 -16.292 1.00 96.69 73 THR A C 1
ATOM 587 O O . THR A 1 73 ? 2.051 -1.933 -15.634 1.00 96.69 73 THR A O 1
ATOM 590 N N . ALA A 1 74 ? 3.543 -3.491 -16.247 1.00 97.25 74 ALA A N 1
ATOM 591 C CA . ALA A 1 74 ? 2.908 -4.561 -15.482 1.00 97.25 74 ALA A CA 1
ATOM 592 C C . ALA A 1 74 ? 2.814 -4.245 -13.977 1.00 97.25 74 ALA A C 1
ATOM 594 O O . ALA A 1 74 ? 1.785 -4.511 -13.359 1.00 97.25 74 ALA A O 1
ATOM 595 N N . THR A 1 75 ? 3.857 -3.654 -13.384 1.00 97.19 75 THR A N 1
ATOM 596 C CA . THR A 1 75 ? 3.844 -3.247 -11.973 1.00 97.19 75 THR A CA 1
ATOM 597 C C . THR A 1 75 ? 2.867 -2.110 -11.717 1.00 97.19 75 THR A C 1
ATOM 599 O O . THR A 1 75 ? 2.108 -2.176 -10.749 1.00 97.19 75 THR A O 1
ATOM 602 N N . ARG A 1 76 ? 2.829 -1.099 -12.592 1.00 97.44 76 ARG A N 1
ATOM 603 C CA . ARG A 1 76 ? 1.847 -0.015 -12.496 1.00 97.44 76 ARG A CA 1
ATOM 604 C C . ARG A 1 76 ? 0.414 -0.546 -12.573 1.00 97.44 76 ARG A C 1
ATOM 606 O O . ARG A 1 76 ? -0.384 -0.247 -11.691 1.00 97.44 76 ARG A O 1
ATOM 613 N N . ASP A 1 77 ? 0.119 -1.384 -13.562 1.00 97.88 77 ASP A N 1
ATOM 614 C CA . ASP A 1 77 ? -1.213 -1.963 -13.753 1.00 97.88 77 ASP A CA 1
ATOM 615 C C . ASP A 1 77 ? -1.627 -2.842 -12.562 1.00 97.88 77 ASP A C 1
ATOM 617 O O . ASP A 1 77 ? -2.784 -2.821 -12.139 1.00 97.88 77 ASP A O 1
ATOM 621 N N . ALA A 1 78 ? -0.683 -3.594 -11.984 1.00 98.31 78 ALA A N 1
ATOM 622 C CA . ALA A 1 78 ? -0.930 -4.399 -10.793 1.00 98.31 78 ALA A CA 1
ATOM 623 C C . ALA A 1 78 ? -1.237 -3.534 -9.558 1.00 98.31 78 ALA A C 1
ATOM 625 O O . ALA A 1 78 ? -2.146 -3.866 -8.795 1.00 98.31 78 ALA A O 1
ATOM 626 N N . ILE A 1 79 ? -0.523 -2.417 -9.370 1.00 98.31 79 ILE A N 1
ATOM 627 C CA . ILE A 1 79 ? -0.830 -1.432 -8.321 1.00 98.31 79 ILE A CA 1
ATOM 628 C C . ILE A 1 79 ? -2.242 -0.876 -8.535 1.00 98.31 79 ILE A C 1
ATOM 630 O O . ILE A 1 79 ? -3.068 -0.939 -7.624 1.00 98.31 79 ILE A O 1
ATOM 634 N N . ASP A 1 80 ? -2.555 -0.413 -9.746 1.00 98.12 80 ASP A N 1
ATOM 635 C CA . ASP A 1 80 ? -3.858 0.169 -10.082 1.00 98.12 80 ASP A CA 1
ATOM 636 C C . ASP A 1 80 ? -5.015 -0.823 -9.908 1.00 98.12 80 ASP A C 1
ATOM 638 O O . ASP A 1 80 ? -6.124 -0.434 -9.531 1.00 98.12 80 ASP A O 1
ATOM 642 N N . ALA A 1 81 ? -4.781 -2.112 -10.157 1.00 98.38 81 ALA A N 1
ATOM 643 C CA . ALA A 1 81 ? -5.753 -3.163 -9.878 1.00 98.38 81 ALA A CA 1
ATOM 644 C C . ALA A 1 81 ? -6.041 -3.276 -8.372 1.00 98.38 81 ALA A C 1
ATOM 646 O O . ALA A 1 81 ? -7.205 -3.239 -7.974 1.00 98.38 81 ALA A O 1
ATOM 647 N N . VAL A 1 82 ? -5.002 -3.312 -7.526 1.00 98.31 82 VAL A N 1
ATOM 648 C CA . VAL A 1 82 ? -5.173 -3.354 -6.063 1.00 98.31 82 VAL A CA 1
ATOM 649 C C . VAL A 1 82 ? -5.928 -2.122 -5.561 1.00 98.31 82 VAL A C 1
ATOM 651 O O . VAL A 1 82 ? -6.867 -2.252 -4.778 1.00 98.31 82 VAL A O 1
ATOM 654 N N . LEU A 1 83 ? -5.562 -0.923 -6.022 1.00 97.81 83 LEU A N 1
ATOM 655 C CA . LEU A 1 83 ? -6.229 0.317 -5.607 1.00 97.81 83 LEU A CA 1
ATOM 656 C C . LEU A 1 83 ? -7.705 0.350 -6.022 1.00 97.81 83 LEU A C 1
ATOM 658 O O . LEU A 1 83 ? -8.554 0.821 -5.265 1.00 97.81 83 LEU A O 1
ATOM 662 N N . ARG A 1 84 ? -8.028 -0.187 -7.200 1.00 98.19 84 ARG A N 1
ATOM 663 C CA . ARG A 1 84 ? -9.406 -0.302 -7.687 1.00 98.19 84 ARG A CA 1
ATOM 664 C C . ARG A 1 84 ? -10.236 -1.263 -6.845 1.00 98.19 84 ARG A C 1
ATOM 666 O O . ARG A 1 84 ? -11.370 -0.924 -6.516 1.00 98.19 84 ARG A O 1
ATOM 673 N N . ASP A 1 85 ? -9.676 -2.409 -6.465 1.00 97.88 85 ASP A N 1
ATOM 674 C CA . ASP A 1 85 ? -10.356 -3.381 -5.600 1.00 97.88 85 ASP A CA 1
ATOM 675 C C . ASP A 1 85 ? -10.647 -2.782 -4.216 1.00 97.88 85 ASP A C 1
ATOM 677 O O . ASP A 1 85 ? -11.754 -2.915 -3.691 1.00 97.88 85 ASP A O 1
ATOM 681 N N . LEU A 1 86 ? -9.683 -2.046 -3.651 1.00 97.75 86 LEU A N 1
ATOM 682 C CA . LEU A 1 86 ? -9.866 -1.316 -2.394 1.00 97.75 86 LEU A CA 1
ATOM 683 C C . LEU A 1 86 ? -10.941 -0.231 -2.522 1.00 97.75 86 LEU A C 1
ATOM 685 O O . LEU A 1 86 ? -11.831 -0.141 -1.674 1.00 97.75 86 LEU A O 1
ATOM 689 N N . SER A 1 87 ? -10.912 0.543 -3.608 1.00 97.56 87 SER A N 1
ATOM 690 C CA . SER A 1 87 ? -11.907 1.582 -3.879 1.00 97.56 87 SER A CA 1
ATOM 691 C C . SER A 1 87 ? -13.316 1.003 -4.022 1.00 97.56 87 SER A C 1
ATOM 693 O O . SER A 1 87 ? -14.254 1.528 -3.421 1.00 97.56 87 SER A O 1
ATOM 695 N N . ALA A 1 88 ? -13.467 -0.120 -4.730 1.00 97.56 88 ALA A N 1
ATOM 696 C CA . ALA A 1 88 ? -14.740 -0.825 -4.872 1.00 97.56 88 ALA A CA 1
ATOM 697 C C . ALA A 1 88 ? -15.287 -1.340 -3.528 1.00 97.56 88 ALA A C 1
ATOM 699 O O . ALA A 1 88 ? -16.501 -1.444 -3.353 1.00 97.56 88 ALA A O 1
ATOM 700 N N . ALA A 1 89 ? -14.406 -1.619 -2.564 1.00 97.00 89 ALA A N 1
ATOM 701 C CA . ALA A 1 89 ? -14.774 -1.998 -1.205 1.00 97.00 89 ALA A CA 1
ATOM 702 C C . ALA A 1 89 ? -15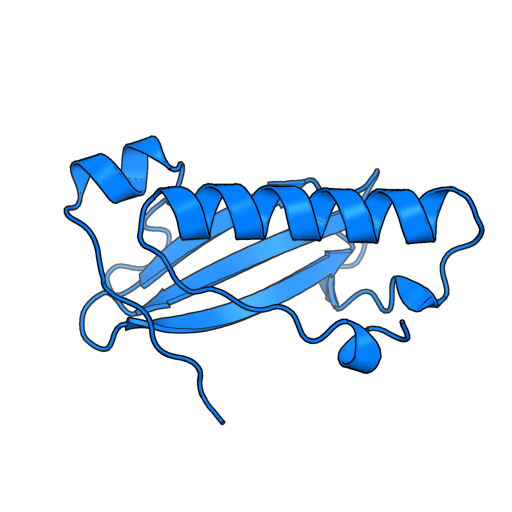.063 -0.802 -0.273 1.00 97.00 89 ALA A C 1
ATOM 704 O O . ALA A 1 89 ? -15.477 -1.010 0.867 1.00 97.00 89 ALA A O 1
ATOM 705 N N . GLY A 1 90 ? -14.873 0.437 -0.741 1.00 97.00 90 GLY A N 1
ATOM 706 C CA . GLY A 1 90 ? -15.098 1.662 0.033 1.00 97.00 90 GLY A CA 1
ATOM 707 C C . GLY A 1 90 ? -13.850 2.239 0.710 1.00 97.00 90 GLY A C 1
ATOM 708 O O . GLY A 1 90 ? -13.978 3.159 1.517 1.00 97.00 90 GLY A O 1
ATOM 709 N N . LEU A 1 91 ? -12.655 1.733 0.390 1.00 97.25 91 LEU A N 1
ATOM 710 C CA . LEU A 1 91 ? -11.377 2.270 0.859 1.00 97.25 91 LEU A CA 1
ATOM 711 C C . LEU A 1 91 ? -10.739 3.156 -0.219 1.00 97.25 91 LEU A C 1
ATOM 713 O O . LEU A 1 91 ? -10.268 2.682 -1.247 1.00 97.25 91 LEU A O 1
ATOM 717 N N . THR A 1 92 ? -10.653 4.455 0.039 1.00 96.31 92 THR A N 1
ATOM 718 C CA . THR A 1 92 ? -9.857 5.393 -0.761 1.00 96.31 92 THR A CA 1
ATOM 719 C C . THR A 1 92 ? -8.375 5.275 -0.401 1.00 96.31 92 THR A C 1
ATOM 721 O O . THR A 1 92 ? -7.963 5.698 0.677 1.00 96.31 92 THR A O 1
ATOM 724 N N . VAL A 1 93 ? -7.571 4.706 -1.297 1.00 95.69 93 VAL A N 1
ATOM 725 C CA . VAL A 1 93 ? -6.102 4.678 -1.220 1.00 95.69 93 VAL A CA 1
ATOM 726 C C . VAL A 1 93 ? -5.551 5.139 -2.565 1.00 95.69 93 VAL A C 1
ATOM 728 O O . VAL A 1 93 ? -6.090 4.777 -3.608 1.00 95.69 93 VAL A O 1
ATOM 731 N N . THR A 1 94 ? -4.491 5.941 -2.550 1.00 93.94 94 THR A N 1
ATOM 732 C CA . THR A 1 94 ? -3.855 6.474 -3.761 1.00 93.94 94 THR A CA 1
ATOM 733 C C . THR A 1 94 ? -2.353 6.268 -3.694 1.00 93.94 94 THR A C 1
ATOM 735 O O . THR A 1 94 ? -1.758 6.537 -2.653 1.00 93.94 94 THR A O 1
ATOM 738 N N . VAL A 1 95 ? -1.752 5.864 -4.811 1.00 94.56 95 VAL A N 1
ATOM 739 C CA . VAL A 1 95 ? -0.298 5.826 -5.008 1.00 94.56 95 VAL A CA 1
ATOM 740 C C . VAL A 1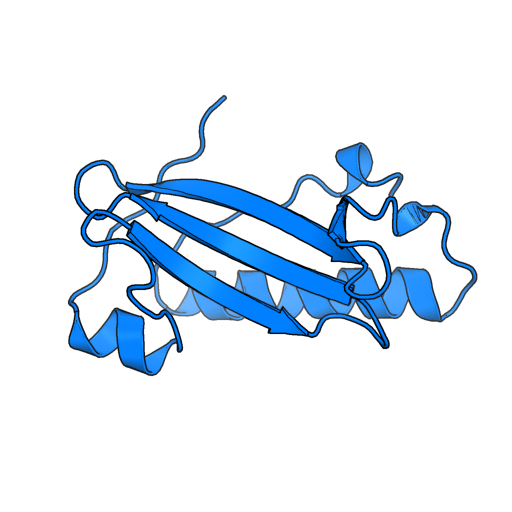 95 ? 0.063 6.933 -5.995 1.00 94.56 95 VAL A C 1
ATOM 742 O O . VAL A 1 95 ? -0.534 7.030 -7.066 1.00 94.56 95 VAL A O 1
ATOM 745 N N . ASP A 1 96 ? 1.021 7.784 -5.637 1.00 93.12 96 ASP A N 1
ATOM 746 C CA . ASP A 1 96 ? 1.524 8.841 -6.519 1.00 93.12 96 ASP A CA 1
ATOM 747 C C . ASP A 1 96 ? 2.651 8.272 -7.393 1.00 93.12 96 ASP A C 1
ATOM 749 O O . ASP A 1 96 ? 3.822 8.303 -7.020 1.00 93.12 96 ASP A O 1
ATOM 753 N N . HIS A 1 97 ? 2.299 7.674 -8.538 1.00 93.69 97 HIS A N 1
ATOM 754 C CA . HIS A 1 97 ? 3.272 7.030 -9.434 1.00 93.69 97 HIS A CA 1
ATOM 755 C C . HIS A 1 97 ? 4.493 7.905 -9.801 1.00 93.69 97 HIS A C 1
ATOM 757 O O . HIS A 1 97 ? 5.601 7.362 -9.822 1.00 93.69 97 HIS A O 1
ATOM 763 N N . PRO A 1 98 ? 4.354 9.229 -10.018 1.00 93.56 98 PRO A N 1
ATOM 764 C C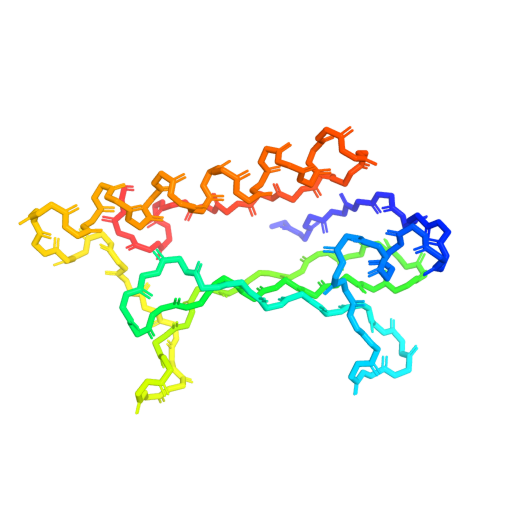A . PRO A 1 98 ? 5.488 10.145 -10.154 1.00 93.56 98 PRO A CA 1
ATOM 765 C C . PRO A 1 98 ? 6.550 10.066 -9.053 1.00 93.56 98 PRO A C 1
ATOM 767 O O . PRO A 1 98 ? 7.739 10.177 -9.353 1.00 93.56 98 PRO A O 1
ATOM 770 N N . VAL A 1 99 ? 6.170 9.813 -7.795 1.00 92.31 99 VAL A N 1
ATOM 771 C CA . VAL A 1 99 ? 7.126 9.633 -6.681 1.00 92.31 99 VAL A CA 1
ATOM 772 C C . VAL A 1 99 ? 8.022 8.408 -6.900 1.00 92.31 99 VAL A C 1
ATOM 774 O O . VAL A 1 99 ? 9.159 8.370 -6.429 1.00 92.31 99 VAL A O 1
ATOM 777 N N . TYR A 1 100 ? 7.546 7.442 -7.684 1.00 92.94 100 TYR A N 1
ATOM 778 C CA . TYR A 1 100 ? 8.259 6.225 -8.058 1.00 92.94 100 TYR A CA 1
ATOM 779 C C . TYR A 1 100 ? 8.844 6.270 -9.480 1.00 92.94 100 TYR A C 1
ATOM 781 O O . TYR A 1 100 ? 9.307 5.247 -9.986 1.00 92.94 100 TYR A O 1
ATOM 789 N N . GLY A 1 101 ? 8.862 7.445 -10.121 1.00 90.94 101 GLY A N 1
ATOM 790 C CA . GLY A 1 101 ? 9.508 7.674 -11.418 1.00 90.94 101 GLY A CA 1
ATOM 791 C C . GLY A 1 101 ? 8.641 7.409 -12.655 1.00 90.94 101 GLY A C 1
ATOM 792 O O . GLY A 1 101 ? 9.202 7.188 -13.729 1.00 90.94 101 GLY A O 1
ATOM 793 N N . CYS A 1 102 ? 7.309 7.393 -12.519 1.00 82.25 102 CYS A N 1
ATOM 794 C CA . CYS A 1 102 ? 6.352 7.122 -13.603 1.00 82.25 102 CYS A CA 1
ATOM 795 C C . CYS A 1 102 ? 5.554 8.345 -14.074 1.00 82.25 102 CYS A C 1
ATOM 797 O O . CYS A 1 102 ? 5.289 9.250 -13.257 1.00 82.25 102 CYS A O 1
#

pLDDT: mean 94.33, std 6.5, range [48.34, 98.38]

Foldseek 3Di:
DFDFFDQDDPVLLVVLPWDCPDVQWTWDWDDLAPQWIWIWIAGNPGRGIDIAIARNVVRDGALLLPPDPPRSVSSVVSVVVSQVVCVVSRTHDDDPNVVSND

Sequence (102 aa):
MTATTAVLPDDRMRELGFSEHRLSRWYLCRRVGPDLTLNISIDKTAGMVEENVLNEMFLQPEQYGLLPEPLRTATRDAIDAVLRDLSAAGLTVTVDHPVYGC